Protein AF-A0A960NIL0-F1 (afdb_monomer_lite)

Radius of gyration: 22.78 Å; chains: 1; bounding box: 67×14×48 Å

Foldseek 3Di:
DPPVPVVVVVVVVVVVVVVPPPPPPVPQQPLVQPAGPVLCVVANPDAHQQDQQCPLPDGPVNCSVVVHHSNDND

pLDDT: mean 76.33, std 19.3, range [47.41, 97.19]

Secondary structure (DSSP, 8-state):
--TTTHHHHHHHHHHHHHSTT------S-SSSSS--HHHHHHH-S---TT--SSSSS--HHHHHHHT--TT---

Sequence (74 aa):
MNGLSLTRILLVTGACLHLATTQAMARIDLATNHLSDVWEVAYGQGLAPEGDSDGDGFSNLEEAIAGTDPHDGT

Structure (mmCIF, N/CA/C/O backbone):
data_AF-A0A960NIL0-F1
#
_entry.id   AF-A0A960NIL0-F1
#
loop_
_atom_site.group_PDB
_atom_site.id
_atom_site.type_symbol
_atom_site.label_atom_id
_atom_site.label_alt_id
_atom_site.label_comp_id
_atom_site.label_asym_id
_atom_site.label_entity_id
_atom_site.label_seq_id
_atom_site.pdbx_PDB_ins_code
_atom_site.Cartn_x
_atom_site.Cartn_y
_atom_site.Cartn_z
_atom_site.occupancy
_atom_site.B_iso_or_equiv
_atom_site.auth_seq_id
_atom_site.auth_comp_id
_atom_site.auth_asym_id
_atom_site.auth_atom_id
_atom_site.pdbx_PDB_model_num
ATOM 1 N N . MET A 1 1 ? 51.932 -1.349 -35.226 1.00 53.75 1 MET A N 1
ATOM 2 C CA . MET A 1 1 ? 50.969 -0.892 -34.200 1.00 53.75 1 MET A CA 1
ATOM 3 C C . MET A 1 1 ? 49.591 -0.917 -34.824 1.00 53.75 1 MET A C 1
ATOM 5 O O . MET A 1 1 ? 49.422 -0.155 -35.749 1.00 53.75 1 MET A O 1
ATOM 9 N N . ASN A 1 2 ? 48.657 -1.759 -34.371 1.00 48.88 2 ASN A N 1
ATOM 10 C CA . ASN A 1 2 ? 47.212 -1.554 -34.578 1.00 48.88 2 ASN A CA 1
ATOM 11 C C . ASN A 1 2 ? 46.429 -2.151 -33.387 1.00 48.88 2 ASN A C 1
ATOM 13 O O . ASN A 1 2 ? 45.426 -2.836 -33.554 1.00 48.88 2 ASN A O 1
ATOM 17 N N . GLY A 1 3 ? 46.893 -1.899 -32.156 1.00 52.75 3 GLY A N 1
ATOM 18 C CA . GLY A 1 3 ? 46.222 -2.321 -30.913 1.00 52.75 3 GLY A CA 1
ATOM 19 C C . GLY A 1 3 ? 44.899 -1.593 -30.623 1.00 52.75 3 GLY A C 1
ATOM 20 O O . GLY A 1 3 ? 44.324 -1.764 -29.558 1.00 52.75 3 GLY A O 1
ATOM 21 N N . LEU A 1 4 ? 44.414 -0.775 -31.562 1.00 54.97 4 LEU A N 1
ATOM 22 C CA . LEU A 1 4 ? 43.177 0.004 -31.462 1.00 54.97 4 LEU A CA 1
ATOM 23 C C . LEU A 1 4 ? 41.940 -0.745 -32.006 1.00 54.97 4 LEU A C 1
ATOM 25 O O . LEU A 1 4 ? 40.823 -0.270 -31.814 1.00 54.97 4 LEU A O 1
ATOM 29 N N . SER A 1 5 ? 42.114 -1.896 -32.677 1.00 60.50 5 SER A N 1
ATOM 30 C CA . SER A 1 5 ? 41.008 -2.653 -33.296 1.00 60.50 5 SER A CA 1
ATOM 31 C C . SER A 1 5 ? 40.344 -3.650 -32.333 1.00 60.50 5 SER A C 1
ATOM 33 O O . SER A 1 5 ? 39.122 -3.637 -32.202 1.00 60.50 5 SER A O 1
ATOM 35 N N . LEU A 1 6 ? 41.118 -4.440 -31.576 1.00 53.03 6 LEU A N 1
ATOM 36 C CA . LEU A 1 6 ? 40.554 -5.415 -30.628 1.00 53.03 6 LEU A CA 1
ATOM 37 C C . LEU A 1 6 ? 39.892 -4.758 -29.408 1.00 53.03 6 LEU A C 1
ATOM 39 O O . LEU A 1 6 ? 38.827 -5.193 -28.983 1.00 53.03 6 LEU A O 1
ATOM 43 N N . THR A 1 7 ? 40.481 -3.688 -28.871 1.00 54.81 7 THR A N 1
ATOM 44 C CA . THR A 1 7 ? 39.992 -3.011 -27.656 1.00 54.81 7 THR A CA 1
ATOM 45 C C . THR A 1 7 ? 38.617 -2.368 -27.860 1.00 54.81 7 THR A C 1
ATOM 47 O O . THR A 1 7 ? 37.804 -2.338 -26.943 1.00 54.81 7 THR A O 1
ATOM 50 N N . ARG A 1 8 ? 38.312 -1.902 -29.080 1.00 54.22 8 ARG A N 1
ATOM 51 C CA . ARG A 1 8 ? 36.990 -1.364 -29.443 1.00 54.22 8 ARG A CA 1
ATOM 52 C C . ARG A 1 8 ? 35.951 -2.461 -29.666 1.00 54.22 8 ARG A C 1
ATOM 54 O O . ARG A 1 8 ? 34.812 -2.294 -29.251 1.00 54.22 8 ARG A O 1
ATOM 61 N N . ILE A 1 9 ? 36.343 -3.582 -30.274 1.00 53.16 9 ILE A N 1
ATOM 62 C CA . ILE A 1 9 ? 35.451 -4.731 -30.493 1.00 53.16 9 ILE A CA 1
ATOM 63 C C . ILE A 1 9 ? 35.037 -5.353 -29.151 1.00 53.16 9 ILE A C 1
ATOM 65 O O . ILE A 1 9 ? 33.862 -5.651 -28.972 1.00 53.16 9 ILE A O 1
ATOM 69 N N . LEU A 1 10 ? 35.965 -5.459 -28.190 1.00 54.19 10 LEU A N 1
ATOM 70 C CA . LEU A 1 10 ? 35.692 -5.981 -26.844 1.00 54.19 10 LEU A CA 1
ATOM 71 C C . LEU A 1 10 ? 34.776 -5.058 -26.014 1.00 54.19 10 LEU A C 1
ATOM 73 O O . LEU A 1 10 ? 33.948 -5.533 -25.241 1.00 54.19 10 LEU A O 1
ATOM 77 N N . LEU A 1 11 ? 34.902 -3.736 -26.189 1.00 52.97 11 LEU A N 1
ATOM 78 C CA . LEU A 1 11 ? 34.053 -2.748 -25.512 1.00 52.97 11 LEU A CA 1
ATOM 79 C C . LEU A 1 11 ? 32.627 -2.714 -26.078 1.00 52.97 11 LEU A C 1
ATOM 81 O O . LEU A 1 11 ? 31.678 -2.568 -25.314 1.00 52.97 11 LEU A O 1
ATOM 85 N N . VAL A 1 12 ? 32.457 -2.882 -27.393 1.00 53.59 12 VAL A N 1
ATOM 86 C CA . VAL A 1 12 ? 31.130 -2.872 -28.034 1.00 53.59 12 VAL A CA 1
ATOM 87 C C . VAL A 1 12 ? 30.352 -4.157 -27.730 1.00 53.59 12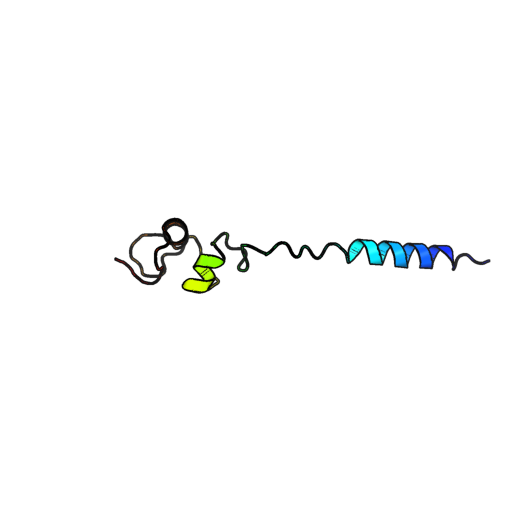 VAL A C 1
ATOM 89 O O . VAL A 1 12 ? 29.167 -4.084 -27.414 1.00 53.59 12 VAL A O 1
ATOM 92 N N . THR A 1 13 ? 30.998 -5.329 -27.736 1.00 56.38 13 THR A N 1
ATOM 93 C CA . THR A 1 13 ? 30.334 -6.599 -27.382 1.00 56.38 13 THR A CA 1
ATOM 94 C C . THR A 1 13 ? 30.036 -6.713 -25.886 1.00 56.38 13 THR A C 1
ATOM 96 O O . THR A 1 13 ? 28.964 -7.194 -25.521 1.00 56.38 13 THR A O 1
ATOM 99 N N . GLY A 1 14 ? 30.920 -6.209 -25.016 1.00 52.78 14 GLY A N 1
ATOM 100 C CA . GLY A 1 14 ? 30.681 -6.134 -23.571 1.00 52.78 14 GLY A CA 1
ATOM 101 C C . GLY A 1 14 ? 29.549 -5.172 -23.194 1.00 52.78 14 GLY A C 1
ATOM 102 O O . GLY A 1 14 ? 28.723 -5.509 -22.346 1.00 52.78 14 GLY A O 1
ATOM 103 N N . ALA A 1 15 ? 29.460 -4.015 -23.859 1.00 52.75 15 ALA A N 1
ATOM 104 C CA . ALA A 1 15 ? 28.376 -3.052 -23.657 1.00 52.75 15 ALA A CA 1
ATOM 105 C C . ALA A 1 15 ? 27.020 -3.590 -24.149 1.00 52.75 15 ALA A C 1
ATOM 107 O O . ALA A 1 15 ? 26.020 -3.448 -23.450 1.00 52.75 15 ALA A O 1
ATOM 108 N N . CYS A 1 16 ? 26.979 -4.277 -25.297 1.00 49.75 16 CYS A N 1
ATOM 109 C CA . CYS A 1 16 ? 25.749 -4.901 -25.797 1.00 49.75 16 CYS A CA 1
ATOM 110 C C . CYS A 1 16 ? 25.230 -6.035 -24.894 1.00 49.75 16 CYS A C 1
ATOM 112 O O . CYS A 1 16 ? 24.018 -6.217 -24.808 1.00 49.75 16 CYS A O 1
ATOM 114 N N . LEU A 1 17 ? 26.109 -6.765 -24.195 1.00 50.34 17 LEU A N 1
ATOM 115 C CA . LEU A 1 17 ? 25.707 -7.853 -23.293 1.00 50.34 17 LEU A CA 1
ATOM 116 C C . LEU A 1 17 ? 25.270 -7.364 -21.895 1.00 50.34 17 LEU A C 1
ATOM 118 O O . LEU A 1 17 ? 24.541 -8.074 -21.212 1.00 50.34 17 LEU A O 1
ATOM 122 N N . HIS A 1 18 ? 25.647 -6.146 -21.488 1.00 47.41 18 HIS A N 1
ATOM 123 C CA . HIS A 1 18 ? 25.184 -5.532 -20.229 1.00 47.41 18 HIS A CA 1
ATOM 124 C C . HIS A 1 18 ? 23.847 -4.788 -20.359 1.00 47.41 18 HIS A C 1
ATOM 126 O O . HIS A 1 18 ? 23.184 -4.541 -19.358 1.00 47.41 18 HIS A O 1
ATOM 132 N N . LEU A 1 19 ? 23.438 -4.426 -21.578 1.00 54.12 19 LEU A N 1
ATOM 133 C CA . LEU A 1 19 ? 22.185 -3.700 -21.828 1.00 54.12 19 LEU A CA 1
ATOM 134 C C . LEU A 1 19 ? 20.982 -4.630 -22.071 1.00 54.12 19 LEU A C 1
ATOM 136 O O . LEU A 1 19 ? 19.851 -4.159 -22.126 1.00 54.12 19 LEU A O 1
ATOM 140 N N . ALA A 1 20 ? 21.202 -5.942 -22.207 1.00 50.38 20 ALA A N 1
ATOM 141 C CA . ALA A 1 20 ? 20.158 -6.912 -22.551 1.00 50.38 20 ALA A CA 1
ATOM 142 C C . ALA A 1 20 ? 19.389 -7.486 -21.345 1.00 50.38 20 ALA A C 1
ATOM 144 O O . ALA A 1 20 ? 18.530 -8.344 -21.528 1.00 50.38 20 ALA A O 1
ATOM 145 N N . THR A 1 21 ? 19.658 -7.034 -20.116 1.00 52.06 21 THR A N 1
ATOM 146 C CA . THR A 1 21 ? 18.953 -7.531 -18.923 1.00 52.06 21 THR A CA 1
ATOM 147 C C . THR A 1 21 ? 17.833 -6.611 -18.458 1.00 52.06 21 THR A C 1
ATOM 149 O O . THR A 1 21 ? 17.476 -6.659 -17.282 1.00 52.06 21 THR A O 1
ATOM 152 N N . THR A 1 22 ? 17.237 -5.784 -19.328 1.00 52.88 22 THR A N 1
ATOM 153 C CA . THR A 1 22 ? 15.949 -5.161 -18.992 1.00 52.88 22 THR A CA 1
ATOM 154 C C . THR A 1 22 ? 14.905 -6.270 -18.932 1.00 52.88 22 THR A C 1
ATOM 156 O O . THR A 1 22 ? 14.215 -6.558 -19.909 1.00 52.88 22 THR A O 1
ATOM 159 N N . GLN A 1 23 ? 14.851 -6.949 -17.790 1.00 51.53 23 GLN A N 1
ATOM 160 C CA . GLN A 1 23 ? 13.788 -7.853 -17.412 1.00 51.53 23 GLN A CA 1
ATOM 161 C C . GLN A 1 23 ? 12.503 -7.031 -17.405 1.00 51.53 23 GLN A C 1
ATOM 163 O O . GLN A 1 23 ? 12.094 -6.484 -16.388 1.00 51.53 23 GLN A O 1
ATOM 168 N N . ALA A 1 24 ? 11.840 -6.986 -18.557 1.00 51.91 24 ALA A N 1
ATOM 169 C CA . ALA A 1 24 ? 10.399 -6.844 -18.647 1.00 51.91 24 ALA A CA 1
ATOM 170 C C . ALA A 1 24 ? 9.762 -8.167 -18.185 1.00 51.91 24 ALA A C 1
ATOM 172 O O . ALA A 1 24 ? 8.999 -8.810 -18.895 1.00 51.91 24 ALA A O 1
ATOM 173 N N . MET A 1 25 ? 10.139 -8.615 -16.988 1.00 47.75 25 MET A N 1
ATOM 174 C CA . MET A 1 25 ? 9.226 -9.383 -16.167 1.00 47.75 25 MET A CA 1
ATOM 175 C C . MET A 1 25 ? 8.175 -8.339 -15.809 1.00 47.75 25 MET A C 1
ATOM 177 O O . MET A 1 25 ? 8.560 -7.253 -15.371 1.00 47.75 25 MET A O 1
ATOM 181 N N . ALA A 1 26 ? 6.891 -8.587 -16.067 1.00 49.94 26 ALA A N 1
ATOM 182 C CA . ALA A 1 26 ? 5.847 -7.781 -15.446 1.00 49.94 26 ALA A CA 1
ATOM 183 C C . ALA A 1 26 ? 6.243 -7.645 -13.973 1.00 49.94 26 ALA A C 1
ATOM 185 O O . ALA A 1 26 ? 6.424 -8.657 -13.291 1.00 49.94 26 ALA A O 1
ATOM 186 N N . ARG A 1 27 ? 6.595 -6.433 -13.547 1.00 52.84 27 ARG A N 1
ATOM 187 C CA . ARG A 1 27 ? 7.080 -6.205 -12.196 1.00 52.84 27 ARG A CA 1
ATOM 188 C C . ARG A 1 27 ? 5.830 -6.294 -11.340 1.00 52.84 27 ARG A C 1
ATOM 190 O O . ARG A 1 27 ? 5.251 -5.252 -11.139 1.00 52.84 27 ARG A O 1
ATOM 197 N N . ILE A 1 28 ? 5.456 -7.512 -10.932 1.00 62.53 28 ILE A N 1
ATOM 198 C CA . ILE A 1 28 ? 4.256 -7.896 -10.149 1.00 62.53 28 ILE A CA 1
ATOM 199 C C . ILE A 1 28 ? 4.235 -7.252 -8.734 1.00 62.53 28 ILE A C 1
ATOM 201 O O . ILE A 1 28 ? 3.375 -7.554 -7.915 1.00 62.53 28 ILE A O 1
ATOM 205 N N . ASP A 1 29 ? 5.190 -6.364 -8.467 1.00 66.19 29 ASP A N 1
ATOM 206 C CA . ASP A 1 29 ? 5.365 -5.592 -7.241 1.00 66.19 29 ASP A CA 1
ATOM 207 C C . ASP A 1 29 ? 6.020 -4.249 -7.627 1.00 66.19 29 ASP A C 1
ATOM 209 O O . ASP A 1 29 ? 7.245 -4.062 -7.572 1.00 66.19 29 ASP A O 1
ATOM 213 N N . LEU A 1 30 ? 5.213 -3.344 -8.185 1.00 70.00 30 LEU A N 1
ATOM 214 C CA . LEU A 1 30 ? 5.636 -2.047 -8.705 1.00 70.00 30 LEU A CA 1
ATOM 215 C C . LEU A 1 30 ? 6.151 -1.135 -7.588 1.00 70.00 30 LEU A C 1
ATOM 217 O O . LEU A 1 30 ? 7.155 -0.442 -7.796 1.00 70.00 30 LEU A O 1
ATOM 221 N N . ALA A 1 31 ? 5.507 -1.179 -6.421 1.00 74.88 31 ALA A N 1
ATOM 222 C CA . ALA A 1 31 ? 5.890 -0.428 -5.231 1.00 74.88 31 ALA A CA 1
ATOM 223 C C . ALA A 1 31 ? 7.074 -1.052 -4.468 1.00 74.88 31 ALA A C 1
ATOM 225 O O . ALA A 1 31 ? 7.656 -0.396 -3.601 1.00 74.88 31 ALA A O 1
ATOM 226 N N . THR A 1 32 ? 7.501 -2.270 -4.825 1.00 82.62 32 THR A N 1
ATOM 227 C CA . THR A 1 32 ? 8.543 -3.040 -4.120 1.00 82.62 32 THR A CA 1
ATOM 228 C C . THR A 1 32 ? 8.232 -3.225 -2.632 1.00 82.62 32 THR A C 1
ATOM 230 O O . THR A 1 32 ? 9.134 -3.213 -1.793 1.00 82.62 32 THR A O 1
ATOM 233 N N . ASN A 1 33 ? 6.945 -3.344 -2.307 1.00 79.06 33 ASN A N 1
ATOM 234 C CA . ASN A 1 33 ? 6.415 -3.479 -0.953 1.00 79.06 33 ASN A CA 1
ATOM 235 C C . ASN A 1 33 ? 5.784 -4.858 -0.718 1.00 79.06 33 ASN A C 1
ATOM 237 O O . ASN A 1 33 ? 5.229 -5.080 0.345 1.00 79.06 33 ASN A O 1
ATOM 241 N N . HIS A 1 34 ? 5.895 -5.806 -1.651 1.00 83.00 34 HIS A N 1
ATOM 242 C CA . HIS A 1 34 ? 5.312 -7.143 -1.531 1.00 83.00 34 HIS A CA 1
ATOM 243 C C . HIS A 1 34 ? 3.769 -7.166 -1.499 1.00 83.00 34 HIS A C 1
ATOM 245 O O . HIS A 1 34 ? 3.192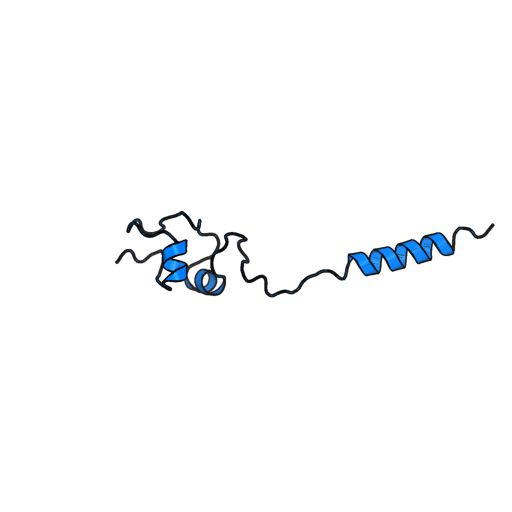 -8.224 -1.226 1.00 83.00 34 HIS A O 1
ATOM 251 N N . LEU A 1 35 ? 3.096 -6.050 -1.802 1.00 88.25 35 LEU A N 1
ATOM 252 C CA . LEU A 1 35 ? 1.659 -6.041 -2.066 1.00 88.25 35 LEU A CA 1
ATOM 253 C C . LEU A 1 35 ? 1.386 -6.472 -3.507 1.00 88.25 35 LEU A C 1
ATOM 255 O O . LEU A 1 35 ? 2.245 -6.422 -4.387 1.00 88.25 35 LEU A O 1
ATOM 259 N N . SER A 1 36 ? 0.171 -6.960 -3.745 1.00 88.19 36 SER A N 1
ATOM 260 C CA . SER A 1 36 ? -0.244 -7.338 -5.090 1.00 88.19 36 SER A CA 1
ATOM 261 C C . SER A 1 36 ? -0.468 -6.091 -5.939 1.00 88.19 36 SER A C 1
ATOM 263 O O . SER A 1 36 ? -1.356 -5.305 -5.628 1.00 88.19 36 SER A O 1
ATOM 265 N N . ASP A 1 37 ? 0.211 -5.982 -7.080 1.00 86.12 37 ASP A N 1
ATOM 266 C CA . ASP A 1 37 ? -0.056 -4.921 -8.061 1.00 86.12 37 ASP A CA 1
ATOM 267 C C . ASP A 1 37 ? -1.529 -4.798 -8.460 1.00 86.12 37 ASP A C 1
ATOM 269 O O . ASP A 1 37 ? -2.022 -3.705 -8.710 1.00 86.12 37 ASP A O 1
ATOM 273 N N . VAL A 1 38 ? -2.240 -5.923 -8.589 1.00 88.62 38 VAL A N 1
ATOM 274 C CA . VAL A 1 38 ? -3.652 -5.913 -9.005 1.00 88.62 38 VAL A CA 1
ATOM 275 C C . VAL A 1 38 ? -4.509 -5.261 -7.929 1.00 88.62 38 VAL A C 1
ATOM 277 O O . VAL A 1 38 ? -5.410 -4.485 -8.241 1.00 88.62 38 VAL A O 1
ATOM 280 N N . TRP A 1 39 ? -4.202 -5.561 -6.672 1.00 91.69 39 TRP A N 1
ATOM 281 C CA . TRP A 1 39 ? -4.856 -4.955 -5.526 1.00 91.69 39 TRP A CA 1
ATOM 282 C C . TRP A 1 39 ? -4.460 -3.475 -5.388 1.00 91.69 39 TRP A C 1
ATOM 284 O O . TRP A 1 39 ? -5.331 -2.621 -5.263 1.00 91.69 39 TRP A O 1
ATOM 294 N N . GLU A 1 40 ? -3.181 -3.133 -5.567 1.00 91.12 40 GLU A N 1
ATOM 295 C CA . GLU A 1 40 ? -2.709 -1.740 -5.569 1.00 91.12 40 GLU A CA 1
ATOM 296 C C . GLU A 1 40 ? -3.285 -0.912 -6.738 1.00 91.12 40 GLU A C 1
ATOM 298 O O . GLU A 1 40 ? -3.477 0.299 -6.621 1.00 91.12 40 GLU A O 1
ATOM 303 N N . VAL A 1 41 ? -3.606 -1.536 -7.877 1.00 90.81 41 VAL A N 1
ATOM 304 C CA . VAL A 1 41 ? -4.332 -0.887 -8.985 1.00 90.81 41 VAL A CA 1
ATOM 305 C C . VAL A 1 41 ? -5.775 -0.560 -8.597 1.00 90.81 41 VAL A C 1
ATOM 307 O O . VAL A 1 41 ? -6.310 0.440 -9.078 1.00 90.81 41 VAL A O 1
ATOM 310 N N . ALA A 1 42 ? -6.405 -1.381 -7.755 1.00 91.75 42 ALA A N 1
ATOM 311 C CA . ALA A 1 42 ? -7.772 -1.160 -7.296 1.00 91.75 42 ALA A CA 1
ATOM 312 C C . ALA A 1 42 ? -7.850 -0.115 -6.169 1.00 91.75 42 ALA A C 1
ATOM 314 O O . ALA A 1 42 ? -8.722 0.751 -6.218 1.00 91.75 42 ALA A O 1
ATOM 315 N N . TYR A 1 43 ? -6.922 -0.164 -5.208 1.00 92.81 43 TYR A N 1
ATOM 316 C CA . TYR A 1 43 ? -7.027 0.568 -3.936 1.00 92.81 43 TYR A CA 1
ATOM 317 C C . TYR A 1 43 ? -5.935 1.623 -3.693 1.00 92.81 43 TYR A C 1
ATOM 319 O O . TYR A 1 43 ? -6.002 2.387 -2.728 1.00 92.81 43 TYR A O 1
ATOM 327 N N . GLY A 1 44 ? -4.958 1.730 -4.596 1.00 88.00 44 GLY A N 1
ATOM 328 C CA . GLY A 1 44 ? -3.865 2.699 -4.529 1.00 88.00 44 GLY A CA 1
ATOM 329 C C . GLY A 1 44 ? -2.508 2.054 -4.239 1.00 88.00 44 GLY A C 1
ATOM 330 O O . GLY A 1 44 ? -2.398 1.071 -3.515 1.00 88.00 44 GLY A O 1
ATOM 331 N N . GLN A 1 45 ? -1.456 2.630 -4.826 1.00 87.25 45 GLN A N 1
ATOM 332 C CA . GLN A 1 45 ? -0.081 2.1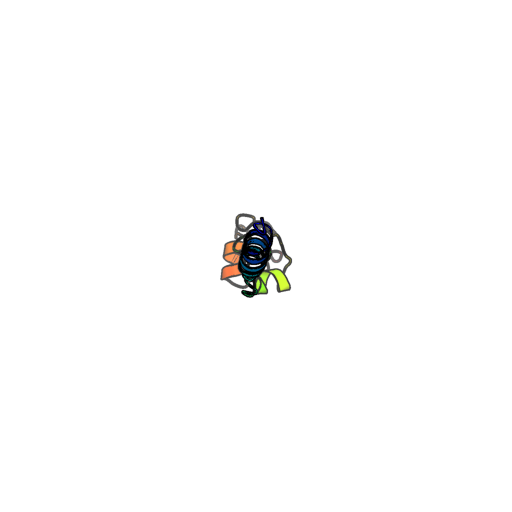44 -4.680 1.00 87.25 45 GLN A CA 1
ATOM 333 C C . GLN A 1 45 ? 0.611 2.715 -3.445 1.00 87.25 45 GLN A C 1
ATOM 335 O O . GLN A 1 45 ? 0.357 3.854 -3.046 1.00 87.25 45 GLN A O 1
ATOM 340 N N . GLY A 1 46 ? 1.591 1.966 -2.935 1.00 87.06 46 GLY A N 1
ATOM 341 C CA . GLY A 1 46 ? 2.537 2.463 -1.936 1.00 87.06 46 GLY A CA 1
ATOM 342 C C . 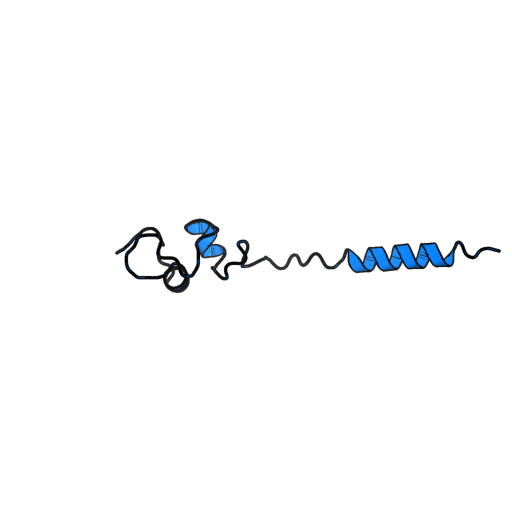GLY A 1 46 ? 2.002 2.442 -0.508 1.00 87.06 46 GLY A C 1
ATOM 343 O O . GLY A 1 46 ? 2.526 3.154 0.350 1.00 87.06 46 GLY A O 1
ATOM 344 N N . LEU A 1 47 ? 0.978 1.628 -0.250 1.00 91.12 47 LEU A N 1
ATOM 345 C CA . LEU A 1 47 ? 0.561 1.308 1.108 1.00 91.12 47 LEU A CA 1
ATOM 346 C C . LEU A 1 47 ? 1.670 0.516 1.814 1.00 91.12 47 LEU A C 1
ATOM 348 O O . LEU A 1 47 ? 2.376 -0.291 1.200 1.00 91.12 47 LEU A O 1
ATOM 352 N N . ALA A 1 48 ? 1.856 0.789 3.106 1.00 94.00 48 ALA A N 1
ATOM 353 C CA . ALA A 1 48 ? 2.757 0.002 3.936 1.00 94.00 48 ALA A CA 1
ATOM 354 C C . ALA A 1 48 ? 2.078 -1.347 4.222 1.00 94.00 48 ALA A C 1
ATOM 356 O O . ALA A 1 48 ? 0.962 -1.322 4.742 1.00 94.00 48 ALA A O 1
ATOM 357 N N . PRO A 1 49 ? 2.699 -2.499 3.919 1.00 93.94 49 PRO A N 1
ATOM 358 C CA . PRO A 1 49 ? 2.082 -3.816 4.112 1.00 93.94 49 PRO A CA 1
ATOM 359 C C . PRO A 1 49 ? 1.640 -4.065 5.554 1.00 93.94 49 PRO A C 1
ATOM 361 O O . PRO A 1 49 ? 0.586 -4.635 5.793 1.00 93.94 49 PRO A O 1
ATOM 364 N N . GLU A 1 50 ? 2.449 -3.611 6.506 1.00 96.31 50 GLU A N 1
ATOM 365 C CA . GLU A 1 50 ? 2.199 -3.655 7.947 1.00 96.31 50 GLU A CA 1
ATOM 366 C C . GLU A 1 50 ? 1.335 -2.497 8.477 1.00 96.31 50 GLU A C 1
ATOM 368 O O . GLU A 1 50 ? 1.096 -2.414 9.681 1.00 96.31 50 GLU A O 1
ATOM 373 N N . GLY A 1 51 ? 0.932 -1.569 7.608 1.00 96.19 51 GLY A N 1
ATOM 374 C CA . GLY A 1 51 ? 0.015 -0.487 7.949 1.00 96.19 51 GLY A CA 1
ATOM 375 C C . GLY A 1 51 ? -1.426 -0.977 8.023 1.00 96.19 51 GLY A C 1
ATOM 376 O O . GLY A 1 51 ? -1.747 -2.018 7.470 1.00 96.19 51 GLY A O 1
ATOM 377 N N . ASP A 1 52 ? -2.266 -0.192 8.677 1.00 96.75 52 ASP A N 1
ATOM 378 C CA . ASP A 1 52 ? -3.708 -0.389 8.826 1.00 96.75 52 ASP A CA 1
ATOM 379 C C . ASP A 1 52 ? -4.337 0.938 8.388 1.00 96.75 52 ASP A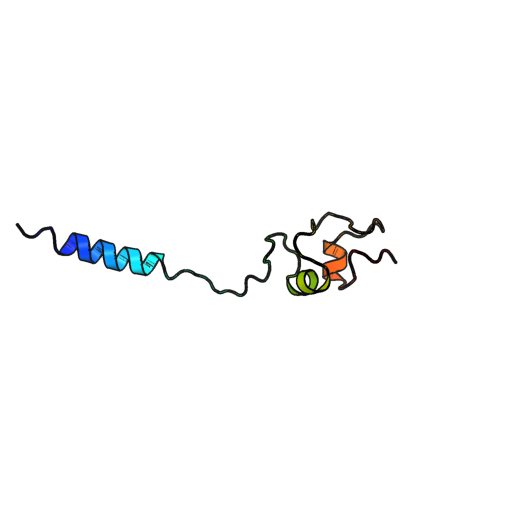 C 1
ATOM 381 O O . ASP A 1 52 ? -4.189 1.963 9.068 1.00 96.75 52 ASP A O 1
ATOM 385 N N . SER A 1 53 ? -4.818 0.973 7.147 1.00 96.25 53 SER A N 1
ATOM 386 C CA . SER A 1 53 ? -5.134 2.227 6.463 1.00 96.25 53 SER A CA 1
ATOM 387 C C . SER A 1 53 ? -6.463 2.836 6.911 1.00 96.25 53 SER A C 1
ATOM 389 O O . SER A 1 53 ? -6.574 4.069 6.919 1.00 96.25 53 SER A O 1
ATOM 391 N N . ASP A 1 54 ? -7.417 2.021 7.352 1.00 96.69 54 ASP A N 1
ATOM 392 C CA . ASP A 1 54 ? -8.720 2.446 7.871 1.00 96.69 54 ASP A CA 1
ATOM 393 C C . ASP A 1 54 ? -8.863 2.320 9.398 1.00 96.69 54 ASP A C 1
ATOM 395 O O . ASP A 1 54 ? -9.756 2.945 9.983 1.00 96.69 54 ASP A O 1
ATOM 399 N N . GLY A 1 55 ? -7.933 1.643 10.068 1.00 97.19 55 GLY A N 1
ATOM 400 C CA . GLY A 1 55 ? -7.881 1.524 11.520 1.00 97.19 55 GLY A CA 1
ATOM 401 C C . GLY A 1 55 ? -8.780 0.424 12.078 1.00 97.19 55 GLY A C 1
ATOM 402 O O . GLY A 1 55 ? -9.195 0.533 13.241 1.00 97.19 55 GLY A O 1
ATOM 403 N N . ASP A 1 56 ? -9.135 -0.580 11.277 1.00 97.06 56 ASP A N 1
ATOM 404 C CA . ASP A 1 56 ? -10.039 -1.662 11.673 1.00 97.06 56 ASP A CA 1
ATOM 405 C C . ASP A 1 56 ? -9.332 -2.839 12.373 1.00 97.06 56 ASP A C 1
ATOM 407 O O . ASP A 1 56 ? -9.971 -3.686 13.014 1.00 97.06 56 ASP A O 1
ATOM 411 N N . GLY A 1 57 ? -7.998 -2.818 12.368 1.00 96.81 57 GLY A N 1
ATOM 412 C CA . GLY A 1 57 ? -7.143 -3.804 13.006 1.00 96.81 57 GLY A CA 1
ATOM 413 C C . GLY A 1 57 ? -6.632 -4.906 12.080 1.00 96.81 57 GLY A C 1
ATOM 414 O O . GLY A 1 57 ? -5.917 -5.784 12.577 1.00 96.81 57 GLY A O 1
ATOM 415 N N . PHE A 1 58 ? -6.946 -4.870 10.784 1.00 96.88 58 PHE A N 1
ATOM 416 C CA . PHE A 1 58 ? -6.290 -5.674 9.761 1.00 96.88 58 PHE A CA 1
ATOM 417 C C . PHE A 1 58 ? -5.178 -4.874 9.081 1.00 96.88 58 PHE A C 1
ATOM 419 O O . PHE A 1 58 ? -5.237 -3.662 8.909 1.00 96.88 58 PHE A O 1
ATOM 426 N N . SER A 1 59 ? -4.093 -5.559 8.732 1.00 96.88 59 SER A N 1
ATOM 427 C CA . SER A 1 59 ? -3.028 -4.934 7.954 1.00 96.88 59 SER A CA 1
ATOM 428 C C . SER A 1 59 ? -3.377 -4.895 6.466 1.00 96.88 59 SER A 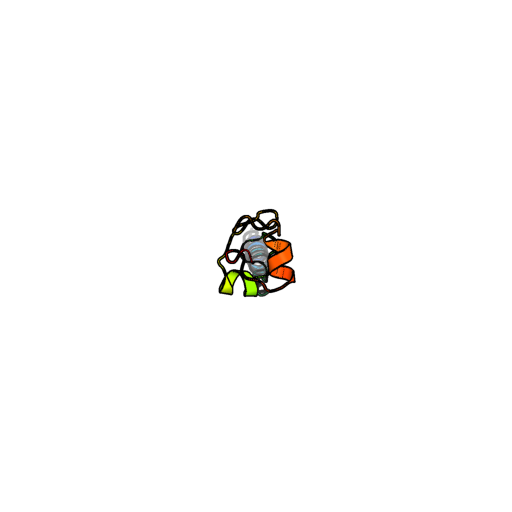C 1
ATOM 430 O O . SER A 1 59 ? -3.959 -5.843 5.938 1.00 96.88 59 SER A O 1
ATOM 432 N N . ASN A 1 60 ? -2.874 -3.887 5.752 1.00 95.81 60 ASN A N 1
ATOM 433 C CA . ASN A 1 60 ? -2.985 -3.763 4.296 1.00 95.81 60 ASN A CA 1
ATOM 434 C C . ASN A 1 60 ? -2.559 -5.053 3.566 1.00 95.81 60 ASN A C 1
ATOM 436 O O . ASN A 1 60 ? -3.076 -5.376 2.499 1.00 95.81 60 ASN A O 1
ATOM 440 N N . LEU A 1 61 ? -1.601 -5.811 4.118 1.00 95.00 61 LEU A N 1
ATOM 441 C CA . LEU A 1 61 ? -1.205 -7.115 3.585 1.00 95.00 61 LEU A CA 1
ATOM 442 C C . LEU A 1 61 ? -2.281 -8.193 3.779 1.00 95.00 61 LEU A C 1
ATOM 444 O O . LEU A 1 61 ? -2.525 -8.974 2.860 1.00 95.00 61 LEU A O 1
ATOM 448 N N . GLU A 1 62 ? -2.890 -8.280 4.961 1.00 95.94 62 GLU A N 1
ATOM 449 C CA . GLU A 1 62 ? -3.978 -9.227 5.235 1.00 95.94 62 GLU A CA 1
ATOM 450 C C . GLU A 1 62 ? -5.182 -8.944 4.340 1.00 95.94 62 GLU A C 1
ATOM 452 O O . GLU A 1 62 ? -5.744 -9.870 3.752 1.00 95.94 62 GLU A O 1
ATOM 457 N N . GLU A 1 63 ? -5.499 -7.670 4.153 1.00 96.44 63 GLU A N 1
ATOM 458 C CA . GLU A 1 63 ? -6.559 -7.214 3.263 1.00 96.44 63 GLU A CA 1
ATOM 459 C C . GLU A 1 63 ? -6.241 -7.474 1.791 1.00 96.44 63 GLU A C 1
ATOM 461 O O . GLU A 1 63 ? -7.082 -7.990 1.051 1.00 96.44 63 GLU A O 1
ATOM 466 N N . ALA A 1 64 ? -4.996 -7.243 1.362 1.00 94.62 64 ALA A N 1
ATOM 467 C CA . ALA A 1 64 ? -4.544 -7.598 0.018 1.00 94.62 64 ALA A CA 1
ATOM 468 C C . ALA A 1 64 ? -4.626 -9.106 -0.257 1.00 94.62 64 ALA A C 1
ATOM 470 O O . ALA A 1 64 ? -4.942 -9.521 -1.376 1.00 94.62 64 ALA A O 1
ATOM 471 N N . ILE A 1 65 ? -4.369 -9.939 0.755 1.00 92.69 65 ILE A N 1
ATOM 472 C CA . ILE A 1 65 ? -4.519 -11.398 0.672 1.00 92.69 65 ILE A CA 1
ATOM 473 C C . ILE A 1 65 ? -6.001 -11.799 0.641 1.00 92.69 65 ILE A C 1
ATOM 475 O O . ILE A 1 65 ? -6.366 -12.721 -0.094 1.00 92.69 65 ILE A O 1
ATOM 479 N N . ALA A 1 66 ? -6.849 -11.129 1.422 1.00 93.94 66 ALA A N 1
ATOM 480 C CA . ALA A 1 66 ? -8.289 -11.375 1.478 1.00 93.94 66 ALA A CA 1
ATOM 481 C C . ALA A 1 66 ? -9.045 -10.820 0.257 1.00 93.94 66 ALA A C 1
ATOM 483 O O . ALA A 1 66 ? -10.132 -11.306 -0.066 1.00 93.94 66 ALA A O 1
ATOM 484 N N . GLY A 1 67 ? -8.463 -9.842 -0.442 1.00 92.81 67 GLY A N 1
ATOM 485 C CA . GLY A 1 67 ? -9.108 -9.094 -1.516 1.00 92.81 67 GLY A CA 1
ATOM 486 C C . GLY A 1 67 ? -10.140 -8.080 -1.012 1.00 92.81 67 GLY A C 1
ATOM 487 O O . GLY A 1 67 ? -11.121 -7.845 -1.719 1.00 92.81 67 GLY A O 1
ATOM 488 N N . THR A 1 68 ? -9.951 -7.535 0.193 1.00 94.81 68 THR A N 1
ATOM 489 C CA . THR A 1 68 ? -10.788 -6.475 0.790 1.00 94.81 68 THR A CA 1
ATOM 490 C C . THR A 1 68 ? -10.220 -5.082 0.491 1.00 94.81 68 THR A C 1
ATOM 492 O O . THR A 1 68 ? -9.126 -4.968 -0.069 1.00 94.81 68 THR A O 1
ATOM 495 N N . ASP A 1 69 ? -11.004 -4.036 0.760 1.00 95.38 69 ASP A N 1
ATOM 496 C CA . ASP A 1 69 ? -10.633 -2.638 0.510 1.00 95.38 69 ASP A CA 1
ATOM 497 C C . ASP A 1 69 ? -9.936 -2.050 1.751 1.00 95.38 69 ASP A C 1
ATOM 499 O O . ASP A 1 69 ? -10.610 -1.943 2.768 1.00 95.38 69 ASP A O 1
ATOM 503 N N . PRO A 1 70 ? -8.668 -1.598 1.658 1.00 95.75 70 PRO A N 1
ATOM 504 C CA . PRO A 1 70 ? -7.884 -1.057 2.780 1.00 95.75 70 PRO A CA 1
ATOM 505 C C . PRO A 1 70 ? -8.390 0.277 3.338 1.00 95.75 70 PRO A C 1
ATOM 507 O O . PRO A 1 70 ? -7.745 0.903 4.181 1.00 95.75 70 PRO A O 1
ATOM 510 N N . HIS A 1 71 ? -9.484 0.794 2.781 1.00 95.88 71 HIS A N 1
ATOM 511 C CA . HIS A 1 71 ? -10.136 2.019 3.224 1.00 95.88 71 HIS A CA 1
ATOM 512 C C . HIS A 1 71 ? -11.573 1.762 3.715 1.00 95.88 71 HIS A C 1
ATOM 514 O O . HIS A 1 71 ? -12.310 2.734 3.923 1.00 95.88 71 HIS A O 1
ATOM 520 N N . ASP A 1 72 ? -11.987 0.497 3.866 1.00 95.19 72 ASP A N 1
ATOM 521 C CA . ASP A 1 72 ? -13.324 0.073 4.302 1.00 95.19 72 ASP A CA 1
ATOM 522 C C . ASP A 1 72 ? -13.276 -0.836 5.542 1.00 95.19 72 ASP A C 1
ATOM 524 O O . ASP A 1 72 ? -13.359 -2.059 5.442 1.00 95.19 72 ASP A O 1
ATOM 528 N N . GLY A 1 73 ? -13.241 -0.209 6.720 1.00 86.62 73 GLY A N 1
ATOM 529 C CA . GLY A 1 73 ? -13.018 -0.899 7.993 1.00 86.62 73 GLY A CA 1
ATOM 530 C C . GLY A 1 73 ? -14.228 -1.644 8.562 1.00 86.62 73 GLY A C 1
ATOM 531 O O . GLY A 1 73 ? -14.683 -1.319 9.668 1.00 86.62 73 GLY A O 1
ATOM 532 N N . THR A 1 74 ? -14.813 -2.575 7.799 1.00 71.94 74 THR A N 1
ATOM 533 C CA . THR A 1 74 ? -16.024 -3.340 8.174 1.00 71.94 74 THR A CA 1
ATOM 534 C C . THR A 1 74 ? -15.839 -4.845 8.294 1.00 71.94 74 THR A C 1
ATOM 536 O O . THR A 1 74 ? -15.164 -5.462 7.445 1.00 71.94 74 THR A O 1
#